Protein AF-A0A2E0KWD9-F1 (afdb_monomer_lite)

Structure (mm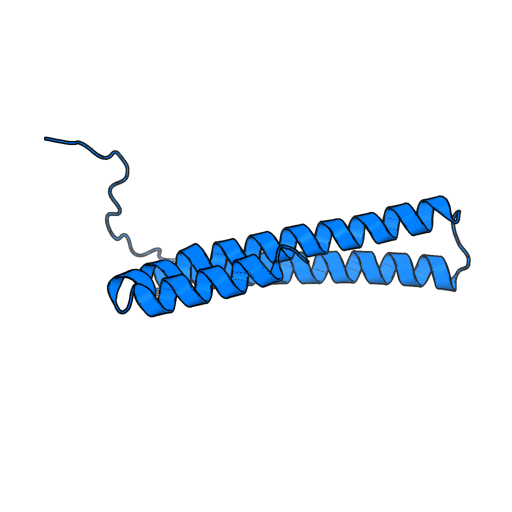CIF, N/CA/C/O backbone):
data_AF-A0A2E0KWD9-F1
#
_entry.id   AF-A0A2E0KWD9-F1
#
loop_
_atom_site.group_PDB
_atom_site.id
_atom_site.type_symbol
_atom_site.label_atom_id
_atom_site.label_alt_id
_atom_site.label_comp_id
_atom_site.label_asym_id
_atom_site.label_entity_id
_atom_site.label_seq_id
_atom_site.pdbx_PDB_ins_code
_atom_site.Cartn_x
_atom_site.Cartn_y
_atom_site.Cartn_z
_atom_site.occupancy
_atom_site.B_iso_or_equiv
_atom_site.auth_seq_id
_atom_site.auth_comp_id
_atom_site.auth_asym_id
_atom_site.auth_atom_id
_atom_site.pdbx_PDB_model_num
ATOM 1 N N . MET A 1 1 ? -9.463 17.856 39.890 1.00 31.98 1 MET A N 1
ATOM 2 C CA . MET A 1 1 ? -10.022 18.491 38.679 1.00 31.98 1 MET A CA 1
ATOM 3 C C . MET A 1 1 ? -8.991 18.329 37.576 1.00 31.98 1 MET A C 1
ATOM 5 O O . MET A 1 1 ? -7.969 18.996 37.623 1.00 31.98 1 MET A O 1
ATOM 9 N N . VAL A 1 2 ? -9.185 17.354 36.688 1.00 28.66 2 VAL A N 1
ATOM 10 C CA . VAL A 1 2 ? -8.268 17.088 35.569 1.00 28.66 2 VAL A CA 1
ATOM 11 C C . VAL A 1 2 ? -8.866 17.759 34.337 1.00 28.66 2 VAL A C 1
ATOM 13 O O . VAL A 1 2 ? -10.000 17.464 33.972 1.00 28.66 2 VAL A O 1
ATOM 16 N N . ILE A 1 3 ? -8.137 18.710 33.757 1.00 28.38 3 ILE A N 1
ATOM 17 C CA . ILE A 1 3 ? -8.520 19.431 32.540 1.00 28.38 3 ILE A CA 1
ATOM 18 C C . ILE A 1 3 ? -7.884 18.689 31.361 1.00 28.38 3 ILE A C 1
ATOM 20 O O . ILE A 1 3 ? -6.660 18.637 31.266 1.00 28.38 3 ILE A O 1
ATOM 24 N N . TYR A 1 4 ? -8.701 18.118 30.475 1.00 33.66 4 TYR A N 1
ATOM 25 C CA . TYR A 1 4 ? -8.253 17.562 29.194 1.00 33.66 4 TYR A CA 1
ATOM 26 C C . TYR A 1 4 ? -8.501 18.597 28.078 1.00 33.66 4 TYR A C 1
ATOM 28 O O . TYR A 1 4 ? -9.629 19.077 27.959 1.00 33.66 4 TYR A O 1
ATOM 36 N N . PRO A 1 5 ? -7.497 18.963 27.253 1.00 36.06 5 PRO A N 1
ATOM 37 C CA . PRO A 1 5 ? -7.582 20.104 26.333 1.00 36.06 5 PRO A CA 1
ATOM 38 C C . PRO A 1 5 ? -8.239 19.815 24.969 1.00 36.06 5 PRO A C 1
ATOM 40 O O . PRO A 1 5 ? -8.139 20.640 24.068 1.00 36.06 5 PRO A O 1
ATOM 43 N N . TYR A 1 6 ? -8.942 18.694 24.794 1.00 39.59 6 TYR A N 1
ATOM 44 C CA . TYR A 1 6 ? -9.637 18.382 23.539 1.00 39.59 6 TYR A CA 1
ATOM 45 C C . TYR A 1 6 ? -11.099 18.030 23.805 1.00 39.59 6 TYR A C 1
ATOM 47 O O . TYR A 1 6 ? -11.506 16.871 23.798 1.00 39.59 6 TYR A O 1
ATOM 55 N N . GLY A 1 7 ? -11.895 19.063 24.079 1.00 32.34 7 GLY A N 1
ATOM 56 C CA . GLY A 1 7 ? -13.346 18.951 24.121 1.00 32.34 7 GLY A CA 1
ATOM 57 C C . GLY A 1 7 ? -13.901 18.758 22.711 1.00 32.34 7 GLY A C 1
ATOM 58 O O . GLY A 1 7 ? -13.986 19.714 21.944 1.00 32.34 7 GLY A O 1
ATOM 59 N N . TYR A 1 8 ? -14.303 17.531 22.379 1.00 42.12 8 TYR A N 1
ATOM 60 C CA . TYR A 1 8 ? -15.216 17.266 21.269 1.00 42.12 8 TYR A CA 1
ATOM 61 C C . TYR A 1 8 ? -16.587 17.870 21.617 1.00 42.12 8 TYR A C 1
ATOM 63 O O . TYR A 1 8 ? -17.425 17.223 22.241 1.00 42.12 8 TYR A O 1
ATOM 71 N N . MET A 1 9 ? -16.812 19.131 21.243 1.00 35.59 9 MET A N 1
ATOM 72 C CA . MET A 1 9 ? -18.157 19.700 21.148 1.00 35.59 9 MET A CA 1
ATOM 73 C C . MET A 1 9 ? -18.671 19.464 19.729 1.00 35.59 9 MET A C 1
ATOM 75 O O . MET A 1 9 ? -18.101 19.972 18.767 1.00 35.59 9 MET A O 1
ATOM 79 N N . GLY A 1 10 ? -19.721 18.649 19.617 1.00 34.91 10 GLY A N 1
ATOM 80 C CA . GLY A 1 10 ? -20.342 18.227 18.363 1.00 34.91 10 GLY A CA 1
ATOM 81 C C . GLY A 1 10 ? -20.855 19.388 17.512 1.00 34.91 10 GLY A C 1
ATOM 82 O O . GLY A 1 10 ? -22.004 19.804 17.638 1.00 34.91 10 GLY A O 1
ATOM 83 N N . GLY A 1 11 ? -20.004 19.883 16.616 1.00 34.09 11 GLY A N 1
ATOM 84 C CA . GLY A 1 11 ? -20.384 20.775 15.528 1.00 34.09 11 GLY A CA 1
ATOM 85 C C . GLY A 1 11 ? -20.699 19.978 14.265 1.00 34.09 11 GLY A C 1
ATOM 86 O O . GLY A 1 11 ? -19.873 19.197 13.797 1.00 34.09 11 GLY A O 1
ATOM 87 N N . VAL A 1 12 ? -21.892 20.185 13.706 1.00 41.75 12 VAL A N 1
ATOM 88 C CA . VAL A 1 12 ? -22.278 19.686 12.379 1.00 41.75 12 VAL A CA 1
ATOM 89 C C . VAL A 1 12 ? -21.421 20.399 11.329 1.00 41.75 12 VAL A C 1
ATOM 91 O O . VAL A 1 12 ? -21.430 21.628 11.257 1.00 41.75 12 VAL A O 1
ATOM 94 N N . ILE A 1 13 ? -20.687 19.645 10.508 1.00 47.06 13 ILE A N 1
ATOM 95 C CA . ILE A 1 13 ? -19.960 20.203 9.362 1.00 47.06 13 ILE A CA 1
ATOM 96 C C . ILE A 1 13 ? -20.972 20.383 8.226 1.00 47.06 13 ILE A C 1
ATOM 98 O O . ILE A 1 13 ? -21.503 19.405 7.704 1.00 47.06 13 ILE A O 1
ATOM 102 N N . VAL A 1 14 ? -21.261 21.629 7.846 1.00 38.41 14 VAL A N 1
ATOM 103 C CA . VAL A 1 14 ? -22.163 21.937 6.726 1.00 38.41 14 VAL A CA 1
ATOM 104 C C . VAL A 1 14 ? -21.329 22.130 5.461 1.00 38.41 14 VAL A C 1
ATOM 106 O O . VAL A 1 14 ? -20.592 23.107 5.349 1.00 38.41 14 VAL A O 1
ATOM 109 N N . VAL A 1 15 ? -21.452 21.215 4.498 1.00 44.03 15 VAL A N 1
ATOM 110 C CA . VAL A 1 15 ? -20.901 21.376 3.143 1.00 44.03 15 VAL A CA 1
ATOM 111 C C . VAL A 1 15 ? -22.055 21.225 2.153 1.00 44.03 15 VAL A C 1
ATOM 113 O O . VAL A 1 15 ? -22.655 20.158 2.082 1.00 44.03 15 VAL A O 1
ATOM 116 N N . ASN A 1 16 ? -22.375 22.290 1.407 1.00 37.84 16 ASN A N 1
ATOM 117 C CA . ASN A 1 16 ? -23.404 22.315 0.352 1.00 37.84 16 ASN A CA 1
ATOM 118 C C . ASN A 1 16 ? -24.752 21.676 0.744 1.00 37.84 16 ASN A C 1
ATOM 120 O O . ASN A 1 16 ? -25.148 20.678 0.154 1.00 37.84 16 ASN A O 1
ATOM 124 N N . GLU A 1 17 ? -25.450 22.245 1.734 1.00 44.53 17 GLU A N 1
ATOM 125 C CA . GLU A 1 17 ? -26.833 21.886 2.134 1.00 44.53 17 GLU A CA 1
ATOM 126 C C . GLU A 1 17 ? -27.082 20.425 2.570 1.00 44.53 17 GLU A C 1
ATOM 128 O O . GLU A 1 17 ? -28.181 20.094 3.014 1.00 44.53 17 GLU A O 1
ATOM 133 N N . ILE A 1 18 ? -26.066 19.561 2.555 1.00 49.91 18 ILE A N 1
ATOM 134 C CA . ILE A 1 18 ? -26.160 18.188 3.047 1.00 49.91 18 ILE A CA 1
ATOM 135 C C . ILE A 1 18 ? -25.712 18.185 4.512 1.00 49.91 18 ILE A C 1
ATOM 137 O O . ILE A 1 18 ? -24.554 18.457 4.833 1.00 49.91 18 ILE A O 1
ATOM 141 N N . LYS A 1 19 ? -26.647 17.888 5.421 1.00 40.81 19 LYS A N 1
ATOM 142 C CA . LYS A 1 19 ? -26.342 17.604 6.830 1.00 40.81 19 LYS A CA 1
ATOM 143 C C . LYS A 1 19 ? -25.688 16.227 6.893 1.00 40.81 19 LYS A C 1
ATOM 145 O O . LYS A 1 19 ? -26.382 15.227 6.753 1.00 40.81 19 LYS A O 1
ATOM 150 N N . ILE A 1 20 ? -24.370 16.188 7.052 1.00 46.59 20 ILE A N 1
ATOM 151 C CA . ILE A 1 20 ? -23.626 14.937 7.204 1.00 46.59 20 ILE A CA 1
ATOM 152 C C . ILE A 1 20 ? -23.332 14.757 8.692 1.00 46.59 20 ILE A C 1
ATOM 154 O O . ILE A 1 20 ? -22.729 15.633 9.319 1.00 46.59 20 ILE A O 1
ATOM 158 N N . GLU A 1 21 ? -23.770 13.635 9.263 1.00 46.91 21 GLU A N 1
ATOM 159 C CA . GLU A 1 21 ? -23.393 13.243 10.622 1.00 46.91 21 GLU A CA 1
ATOM 160 C C . GLU A 1 21 ? -21.852 13.167 10.711 1.00 46.91 21 GLU A C 1
ATOM 162 O O . GLU A 1 21 ? -21.212 12.647 9.790 1.00 46.91 21 GLU A O 1
ATOM 167 N N . PRO A 1 22 ? -21.204 13.643 11.789 1.00 54.56 22 PRO A N 1
ATOM 168 C CA . PRO A 1 22 ? -19.739 13.710 11.874 1.00 54.56 22 PRO A CA 1
ATOM 169 C C . PRO A 1 22 ? -19.032 12.373 11.578 1.00 54.56 22 PRO A C 1
ATOM 171 O O . PRO A 1 22 ? -17.968 12.354 10.959 1.00 54.56 22 PRO A O 1
ATOM 174 N N . GLY A 1 23 ? -19.647 11.247 11.963 1.00 55.00 23 GLY A N 1
ATOM 175 C CA . GLY A 1 23 ? -19.138 9.901 11.675 1.00 55.00 23 GLY A CA 1
ATOM 176 C C . GLY A 1 23 ? -19.240 9.490 10.199 1.00 55.00 23 GLY A C 1
ATOM 177 O O . GLY A 1 23 ? -18.399 8.744 9.700 1.00 55.00 23 GLY A O 1
ATOM 178 N N . GLU A 1 24 ? -20.224 10.003 9.461 1.00 54.72 24 GLU A N 1
ATOM 179 C CA . GLU A 1 24 ? -20.365 9.760 8.021 1.00 54.72 24 GLU A CA 1
ATOM 180 C C . GLU A 1 24 ? -19.371 10.596 7.206 1.00 54.72 24 GLU A C 1
ATOM 182 O O . GLU A 1 24 ? -18.793 10.102 6.233 1.00 54.72 24 GLU A O 1
ATOM 187 N N . ALA A 1 25 ? -19.106 11.835 7.635 1.00 59.25 25 ALA A N 1
ATOM 188 C CA . ALA A 1 25 ? -18.105 12.704 7.018 1.00 59.25 25 ALA A CA 1
ATOM 189 C C . ALA A 1 25 ? -16.687 12.120 7.159 1.00 59.25 25 ALA A C 1
ATOM 191 O O . ALA A 1 25 ? -15.946 12.065 6.175 1.00 59.25 25 ALA A O 1
ATOM 192 N N . MET A 1 26 ? -16.346 11.607 8.348 1.00 63.75 26 MET A N 1
ATOM 193 C CA . MET A 1 26 ? -15.060 10.960 8.628 1.00 63.75 26 MET A CA 1
ATOM 194 C C . MET A 1 26 ? -14.862 9.697 7.773 1.00 63.75 26 MET A C 1
ATOM 196 O O . MET A 1 26 ? -13.870 9.592 7.048 1.00 63.75 26 MET A O 1
ATOM 200 N N . ARG A 1 27 ? -15.846 8.783 7.735 1.00 67.81 27 ARG A N 1
ATOM 201 C CA . ARG A 1 27 ? -15.808 7.593 6.856 1.00 67.81 27 ARG A CA 1
ATOM 202 C C . ARG A 1 27 ? -15.641 7.963 5.379 1.00 6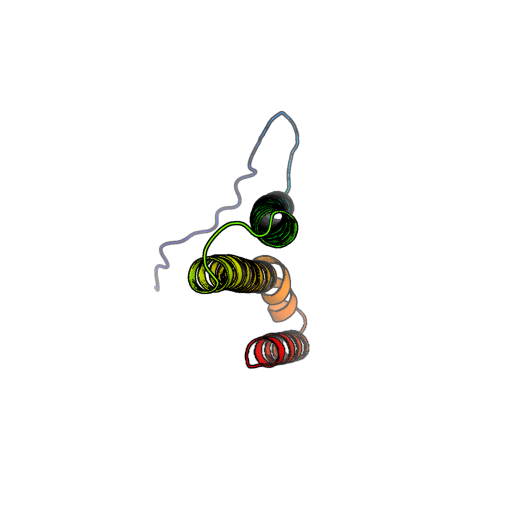7.81 27 ARG A C 1
ATOM 204 O O . ARG A 1 27 ? -14.876 7.321 4.660 1.00 67.81 27 ARG A O 1
ATOM 211 N N . CYS A 1 28 ? -16.322 9.012 4.917 1.00 70.50 28 CYS A N 1
ATOM 212 C CA . CYS A 1 28 ? -16.187 9.514 3.549 1.00 70.50 28 CYS A CA 1
ATOM 213 C C . CYS A 1 28 ? -14.765 10.031 3.253 1.00 70.50 28 CYS A C 1
ATOM 215 O O . CYS A 1 28 ? -14.224 9.770 2.175 1.00 70.50 28 CYS A O 1
ATOM 217 N N . GLU A 1 29 ? -14.124 10.714 4.206 1.00 80.38 29 GLU A N 1
ATOM 218 C CA . GLU A 1 29 ? -12.749 11.203 4.064 1.00 80.38 29 GLU A CA 1
ATOM 219 C C . GLU A 1 29 ? -11.720 10.061 4.001 1.00 80.38 29 GLU A C 1
ATOM 221 O O . GLU A 1 29 ? -10.877 10.049 3.097 1.00 80.38 29 GLU A O 1
ATOM 226 N N . HIS A 1 30 ? -11.812 9.065 4.890 1.00 82.62 30 HIS A N 1
ATOM 227 C CA . HIS A 1 30 ? -10.928 7.890 4.853 1.00 82.62 30 HIS A CA 1
ATOM 228 C C . HIS A 1 30 ? -11.082 7.091 3.559 1.00 82.62 30 HIS A C 1
ATOM 230 O O . HIS A 1 30 ? -10.086 6.668 2.965 1.00 82.62 30 HIS A O 1
ATOM 236 N N . ASN A 1 31 ? -12.314 6.934 3.069 1.00 84.50 31 ASN A N 1
ATOM 237 C CA . ASN A 1 31 ? -12.571 6.261 1.798 1.00 84.50 31 ASN A CA 1
ATOM 238 C C . ASN A 1 31 ? -11.911 7.003 0.630 1.00 84.50 31 ASN A C 1
ATOM 240 O O . ASN A 1 31 ? -11.221 6.384 -0.180 1.00 84.50 31 ASN A O 1
ATOM 244 N N . LYS A 1 32 ? -12.041 8.335 0.566 1.00 89.38 32 LYS A N 1
ATOM 245 C CA . LYS A 1 32 ? -11.378 9.151 -0.468 1.00 89.38 32 LYS A CA 1
ATOM 246 C C . LYS A 1 32 ? -9.856 9.016 -0.418 1.00 89.38 32 LYS A C 1
ATOM 248 O O . LYS A 1 32 ? -9.228 8.818 -1.459 1.00 89.38 32 LYS A O 1
ATOM 253 N N . LYS A 1 33 ? -9.256 9.084 0.776 1.00 89.75 33 LYS A N 1
ATOM 254 C CA . LYS A 1 33 ? -7.804 8.915 0.960 1.00 89.75 33 LYS A CA 1
ATOM 255 C C . LYS A 1 33 ? -7.340 7.519 0.541 1.00 89.75 33 LYS A C 1
ATOM 257 O O . LYS A 1 33 ? -6.328 7.397 -0.148 1.00 89.75 33 LYS A O 1
ATOM 262 N N . THR A 1 34 ? -8.091 6.483 0.902 1.00 90.88 34 THR A N 1
ATOM 263 C CA . THR A 1 34 ? -7.807 5.092 0.519 1.00 90.88 34 THR A CA 1
ATOM 264 C C . THR A 1 34 ? -7.860 4.914 -0.997 1.00 90.88 34 THR A C 1
ATOM 266 O O . THR A 1 34 ? -6.899 4.424 -1.587 1.00 90.88 34 THR A O 1
ATOM 269 N N . LEU A 1 35 ? -8.917 5.400 -1.654 1.00 93.62 35 LEU A N 1
ATOM 270 C CA . LEU A 1 35 ? -9.049 5.344 -3.114 1.00 93.62 35 LEU A CA 1
ATOM 271 C C . LEU A 1 35 ? -7.913 6.086 -3.828 1.00 93.62 35 LEU A C 1
ATOM 273 O O . LEU A 1 35 ? -7.341 5.568 -4.784 1.00 93.62 35 LEU A O 1
ATOM 277 N N . HIS A 1 36 ? -7.518 7.262 -3.334 1.00 94.69 36 HIS A N 1
ATOM 278 C CA . HIS A 1 36 ? -6.378 7.992 -3.888 1.00 94.69 36 HIS A CA 1
ATOM 279 C C . HIS A 1 36 ? -5.070 7.183 -3.802 1.00 94.69 36 HIS A C 1
ATOM 281 O O . HIS A 1 36 ? -4.277 7.170 -4.746 1.00 94.69 36 HIS A O 1
ATOM 287 N N . ARG A 1 37 ? -4.837 6.471 -2.689 1.00 94.88 37 ARG A N 1
ATOM 288 C CA . ARG A 1 37 ? -3.674 5.578 -2.541 1.00 94.88 37 ARG A CA 1
ATOM 289 C C . ARG A 1 37 ? -3.734 4.415 -3.530 1.00 94.88 37 ARG A C 1
ATOM 291 O O . ARG A 1 37 ? -2.718 4.147 -4.168 1.00 94.88 37 ARG A O 1
ATOM 298 N N . ILE A 1 38 ? -4.902 3.793 -3.701 1.00 96.75 38 ILE A N 1
ATOM 299 C CA . ILE A 1 38 ? -5.118 2.709 -4.673 1.00 96.75 38 ILE A CA 1
ATOM 300 C C . ILE A 1 38 ? -4.785 3.184 -6.089 1.00 96.75 38 ILE A C 1
ATOM 302 O O . ILE A 1 38 ? -3.962 2.561 -6.755 1.00 96.75 38 ILE A O 1
ATOM 306 N N . HIS A 1 39 ? -5.338 4.319 -6.528 1.00 97.69 39 HIS A N 1
ATOM 307 C CA . HIS A 1 39 ? -5.061 4.860 -7.864 1.00 97.69 39 HIS A CA 1
ATOM 308 C C . HIS A 1 39 ? -3.571 5.153 -8.075 1.00 97.69 39 HIS A C 1
ATOM 310 O O . HIS A 1 39 ? -3.020 4.878 -9.142 1.00 97.69 39 HIS A O 1
ATOM 316 N N . ARG A 1 40 ? -2.882 5.667 -7.048 1.00 97.38 40 ARG A N 1
ATOM 317 C CA . ARG A 1 40 ? -1.433 5.887 -7.115 1.00 97.38 40 ARG A CA 1
ATOM 318 C C . ARG A 1 40 ? -0.669 4.573 -7.292 1.00 97.38 40 ARG A C 1
ATOM 320 O O . ARG A 1 40 ? 0.215 4.511 -8.140 1.00 97.38 40 ARG A O 1
ATOM 327 N N . ILE A 1 41 ? -1.013 3.541 -6.522 1.00 98.25 41 ILE A N 1
ATOM 328 C CA . ILE A 1 41 ? -0.380 2.214 -6.602 1.00 98.25 41 ILE A CA 1
ATOM 329 C C . ILE A 1 41 ? -0.618 1.585 -7.978 1.00 98.25 41 ILE A C 1
ATOM 331 O O . ILE A 1 41 ? 0.322 1.082 -8.586 1.00 98.25 41 ILE A O 1
ATOM 335 N N . GLN A 1 42 ? -1.838 1.683 -8.510 1.00 98.31 42 GLN A N 1
ATOM 336 C CA . GLN A 1 42 ? -2.160 1.237 -9.869 1.00 98.31 42 GLN A CA 1
ATOM 337 C C . GLN A 1 42 ? -1.295 1.948 -10.916 1.00 98.31 42 GLN A C 1
ATOM 339 O O . GLN A 1 42 ? -0.745 1.298 -11.799 1.00 98.31 42 GLN A O 1
ATOM 344 N N . GLY A 1 43 ? -1.104 3.265 -10.790 1.00 98.31 43 GLY A N 1
ATOM 345 C CA . GLY A 1 43 ? -0.205 4.017 -11.666 1.00 98.31 43 GLY A CA 1
ATOM 346 C C . GLY A 1 43 ? 1.257 3.563 -11.569 1.00 98.31 43 GLY A C 1
ATOM 347 O O . GLY A 1 43 ? 1.940 3.475 -12.588 1.00 98.31 43 GLY A O 1
ATOM 348 N N . GLN A 1 44 ? 1.736 3.239 -10.363 1.00 98.25 44 GLN A N 1
ATOM 349 C CA . GLN A 1 44 ? 3.088 2.708 -10.149 1.00 98.25 44 GLN A CA 1
ATOM 350 C C . GLN A 1 44 ? 3.260 1.312 -10.769 1.00 98.25 44 GLN A C 1
ATOM 352 O O . GLN A 1 44 ? 4.280 1.062 -11.409 1.00 98.25 44 GLN A O 1
ATOM 357 N N . LEU A 1 45 ? 2.264 0.434 -10.618 1.00 98.44 45 LEU A N 1
ATOM 358 C CA . LEU A 1 45 ? 2.246 -0.899 -11.226 1.00 98.44 45 LEU A CA 1
ATOM 359 C C . LEU A 1 45 ? 2.220 -0.824 -12.752 1.00 98.44 45 LEU A C 1
ATOM 361 O O . LEU A 1 45 ? 3.073 -1.425 -13.393 1.00 98.44 45 LEU A O 1
ATOM 365 N N . ALA A 1 46 ? 1.324 -0.018 -13.325 1.00 98.38 46 ALA A N 1
ATOM 366 C CA . ALA A 1 46 ? 1.237 0.165 -14.772 1.00 98.38 46 ALA A CA 1
ATOM 367 C C . ALA A 1 46 ? 2.531 0.750 -15.366 1.00 98.38 46 ALA A C 1
ATOM 369 O O . ALA A 1 46 ? 2.892 0.456 -16.501 1.00 98.38 46 ALA A O 1
ATOM 370 N N . ALA A 1 47 ? 3.248 1.593 -14.617 1.00 97.19 47 ALA A N 1
ATOM 371 C CA . ALA A 1 47 ? 4.547 2.100 -15.050 1.00 97.19 47 ALA A CA 1
ATOM 372 C C . ALA A 1 47 ? 5.634 1.011 -15.042 1.00 97.19 47 ALA A C 1
ATOM 374 O O . ALA A 1 47 ? 6.449 0.966 -15.961 1.00 97.19 47 ALA A O 1
ATOM 375 N N . LEU A 1 48 ? 5.646 0.141 -14.026 1.00 97.75 48 LEU A N 1
ATOM 376 C CA . LEU A 1 48 ? 6.564 -0.999 -13.960 1.00 97.75 48 LEU A CA 1
ATOM 377 C C . LEU A 1 48 ? 6.269 -2.024 -15.064 1.00 97.75 48 LEU A C 1
ATOM 379 O O . LEU A 1 48 ? 7.198 -2.501 -15.704 1.00 97.75 48 LEU A O 1
ATOM 383 N N . GLU A 1 49 ? 4.994 -2.320 -15.312 1.00 98.31 49 GLU A N 1
ATOM 384 C CA . GLU A 1 49 ? 4.544 -3.193 -16.401 1.00 98.31 49 GLU A CA 1
ATOM 385 C C . GLU A 1 49 ? 5.077 -2.704 -17.750 1.00 98.31 49 GLU A C 1
ATOM 387 O O . GLU A 1 49 ? 5.827 -3.425 -18.400 1.00 98.31 49 GLU A O 1
ATOM 392 N N . ARG A 1 50 ? 4.826 -1.436 -18.106 1.00 97.94 50 ARG A N 1
ATOM 393 C CA . ARG A 1 50 ? 5.330 -0.851 -19.362 1.00 97.94 50 ARG A CA 1
ATOM 394 C C . ARG A 1 50 ? 6.852 -0.899 -19.484 1.00 97.94 50 ARG A C 1
ATOM 396 O O . ARG A 1 50 ? 7.362 -1.121 -20.575 1.00 97.94 50 ARG A O 1
ATOM 403 N N . MET A 1 51 ? 7.578 -0.673 -18.386 1.00 96.75 51 MET A N 1
ATOM 404 C CA . MET A 1 51 ? 9.043 -0.764 -18.369 1.00 96.75 51 MET A CA 1
ATOM 405 C C . MET A 1 51 ? 9.515 -2.187 -18.690 1.00 96.75 51 MET A C 1
ATOM 407 O O . MET A 1 51 ? 10.469 -2.362 -19.440 1.00 96.75 51 MET A O 1
ATOM 411 N N . ILE A 1 52 ? 8.841 -3.203 -18.147 1.00 96.56 52 ILE A N 1
ATOM 412 C CA . ILE A 1 52 ? 9.157 -4.609 -18.420 1.00 96.56 52 ILE A CA 1
ATOM 413 C C . ILE A 1 52 ? 8.790 -4.979 -19.861 1.00 96.56 52 ILE A C 1
ATOM 415 O O . ILE A 1 52 ? 9.599 -5.599 -20.544 1.00 96.56 52 ILE A O 1
ATOM 419 N N . GLU A 1 53 ? 7.604 -4.589 -20.333 1.00 97.88 53 GLU A N 1
ATOM 420 C CA . GLU A 1 53 ? 7.131 -4.875 -21.695 1.00 97.88 53 GLU A CA 1
ATOM 421 C C . GLU A 1 53 ? 8.024 -4.255 -22.774 1.00 97.88 53 GLU A C 1
ATOM 423 O O . GLU A 1 53 ? 8.272 -4.878 -23.805 1.00 97.88 53 GLU A O 1
ATOM 428 N N . ALA A 1 54 ? 8.520 -3.039 -22.537 1.00 96.94 54 ALA A N 1
ATOM 429 C CA . ALA A 1 54 ? 9.408 -2.332 -23.455 1.00 96.94 54 ALA A CA 1
ATOM 430 C C . ALA A 1 54 ? 10.877 -2.789 -23.372 1.00 96.94 54 ALA A C 1
ATOM 432 O O . ALA A 1 54 ? 11.707 -2.266 -24.112 1.00 96.94 54 ALA A O 1
ATOM 433 N N . ASP A 1 55 ? 11.196 -3.719 -22.464 1.00 94.62 55 ASP A N 1
ATOM 434 C CA . ASP A 1 55 ? 12.559 -4.063 -22.044 1.00 94.62 55 ASP A CA 1
ATOM 435 C C . ASP A 1 55 ? 13.423 -2.826 -21.719 1.00 94.62 55 ASP A C 1
ATOM 437 O O . ASP A 1 55 ? 14.615 -2.764 -22.010 1.00 94.62 55 ASP A O 1
ATOM 441 N N . ASP A 1 56 ? 12.799 -1.820 -21.107 1.00 92.25 56 ASP A N 1
ATOM 442 C CA . ASP A 1 56 ? 13.418 -0.541 -20.771 1.00 92.25 56 ASP A CA 1
ATOM 443 C C . ASP A 1 56 ? 14.030 -0.579 -19.360 1.00 92.25 56 ASP A C 1
ATOM 445 O O . ASP A 1 56 ? 13.616 -1.354 -18.482 1.00 92.25 56 ASP A O 1
ATOM 449 N N . GLY A 1 57 ? 15.023 0.280 -19.144 1.00 92.69 57 GLY A N 1
ATOM 450 C CA . GLY A 1 57 ? 15.749 0.414 -17.888 1.00 92.69 57 GLY A CA 1
ATOM 451 C C . GLY A 1 57 ? 16.590 -0.804 -17.487 1.00 92.69 57 GLY A C 1
ATOM 452 O O . GLY A 1 57 ? 16.535 -1.900 -18.044 1.00 92.69 57 GLY A O 1
ATOM 453 N N . THR A 1 58 ? 17.399 -0.602 -16.458 1.00 96.88 58 THR A N 1
ATOM 454 C CA . THR A 1 58 ? 18.232 -1.637 -15.846 1.00 96.88 58 THR A CA 1
ATOM 455 C C . THR A 1 58 ? 17.414 -2.551 -14.929 1.00 96.88 58 THR A C 1
ATOM 457 O O . THR A 1 58 ? 16.371 -2.173 -14.386 1.00 96.88 58 THR A O 1
ATOM 460 N N . CYS A 1 59 ? 17.926 -3.757 -14.664 1.00 95.94 59 CYS A N 1
ATOM 461 C CA . CYS A 1 59 ? 17.347 -4.645 -13.651 1.00 95.94 59 CYS A CA 1
ATOM 462 C C . CYS A 1 59 ? 17.244 -3.966 -12.274 1.00 95.94 59 CYS A C 1
ATOM 464 O O . CYS A 1 59 ? 16.275 -4.187 -11.550 1.00 95.94 59 CYS A O 1
ATOM 466 N N . GLU A 1 60 ? 18.214 -3.118 -11.926 1.00 97.69 60 GLU A N 1
ATOM 467 C CA . GLU A 1 60 ? 18.195 -2.343 -10.684 1.00 97.69 60 GLU A CA 1
ATOM 468 C C . GLU A 1 60 ? 17.016 -1.360 -10.648 1.00 97.69 60 GLU A C 1
ATOM 470 O O . GLU A 1 60 ? 16.285 -1.308 -9.658 1.00 97.69 60 GLU A O 1
ATOM 475 N N . GLU A 1 61 ? 16.755 -0.639 -11.740 1.00 97.50 61 GLU A N 1
ATOM 476 C CA . GLU A 1 61 ? 15.614 0.279 -11.830 1.00 97.50 61 GLU A CA 1
ATOM 477 C C . GLU A 1 61 ? 14.277 -0.449 -11.683 1.00 97.50 61 GLU A C 1
ATOM 479 O O . GLU A 1 61 ? 13.397 0.029 -10.961 1.00 97.50 61 GLU A O 1
ATOM 484 N N . ARG A 1 62 ? 14.132 -1.639 -12.276 1.00 97.25 62 ARG A N 1
ATOM 485 C CA . ARG A 1 62 ? 12.932 -2.477 -12.099 1.00 97.25 62 ARG A CA 1
ATOM 486 C C . ARG A 1 62 ? 12.722 -2.847 -10.631 1.00 97.25 62 ARG A C 1
ATOM 488 O O . ARG A 1 62 ? 11.606 -2.726 -10.121 1.00 97.25 62 ARG A O 1
ATOM 495 N N . VAL A 1 63 ? 13.793 -3.213 -9.922 1.00 97.38 63 VAL A N 1
ATOM 496 C CA . VAL A 1 63 ? 13.745 -3.483 -8.476 1.00 97.38 63 VAL A CA 1
ATOM 497 C C . VAL A 1 63 ? 13.343 -2.227 -7.701 1.00 97.38 63 VAL A C 1
ATOM 499 O O . VAL A 1 63 ? 12.444 -2.295 -6.865 1.00 97.38 63 VAL A O 1
ATOM 502 N N . ILE A 1 64 ? 13.926 -1.063 -7.997 1.00 97.75 64 ILE A N 1
ATOM 503 C CA . ILE A 1 64 ? 13.567 0.209 -7.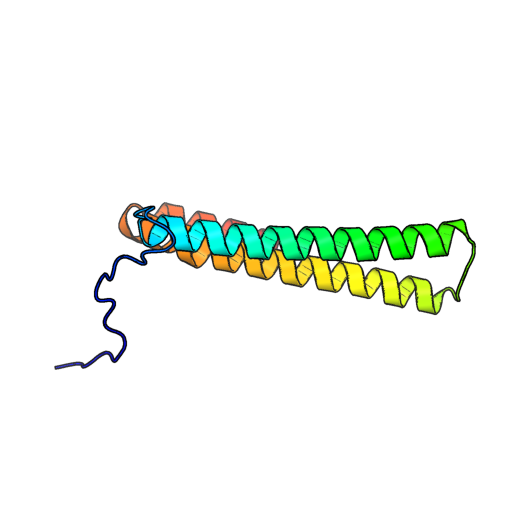344 1.00 97.75 64 ILE A CA 1
ATOM 504 C C . ILE A 1 64 ? 12.072 0.516 -7.518 1.00 97.75 64 ILE A C 1
ATOM 506 O O . ILE A 1 64 ? 11.395 0.899 -6.558 1.00 97.75 64 ILE A O 1
ATOM 510 N N . ARG A 1 65 ? 11.530 0.320 -8.725 1.00 97.12 65 ARG A N 1
ATOM 511 C CA . ARG A 1 65 ? 10.106 0.536 -9.019 1.00 97.12 65 ARG A CA 1
ATOM 512 C C . ARG A 1 65 ? 9.213 -0.453 -8.272 1.00 97.12 65 ARG A C 1
ATOM 514 O O . ARG A 1 65 ? 8.231 -0.023 -7.668 1.00 97.12 65 ARG A O 1
ATOM 521 N N . ALA A 1 66 ? 9.583 -1.732 -8.223 1.00 97.69 66 ALA A N 1
ATOM 522 C CA . ALA A 1 66 ? 8.863 -2.736 -7.441 1.00 97.69 66 ALA A CA 1
ATOM 523 C C . ALA A 1 66 ? 8.840 -2.380 -5.941 1.00 97.69 66 ALA A C 1
ATOM 525 O O . ALA A 1 66 ? 7.783 -2.395 -5.311 1.00 97.69 66 ALA A O 1
ATOM 526 N N . ARG A 1 67 ? 9.973 -1.933 -5.379 1.00 98.06 67 ARG A N 1
ATOM 527 C CA . ARG A 1 67 ? 10.052 -1.468 -3.980 1.00 98.06 67 ARG A CA 1
ATOM 528 C C . ARG A 1 67 ? 9.188 -0.232 -3.722 1.00 98.06 67 ARG A C 1
ATOM 530 O O . ARG A 1 67 ? 8.671 -0.057 -2.620 1.00 98.06 67 ARG A O 1
ATOM 537 N N . ALA A 1 68 ? 9.006 0.639 -4.714 1.00 96.81 68 ALA A N 1
ATOM 538 C CA . ALA A 1 68 ? 8.107 1.785 -4.591 1.00 96.81 68 ALA A CA 1
ATOM 539 C C . ALA A 1 68 ? 6.625 1.366 -4.533 1.00 96.81 68 ALA A C 1
ATOM 541 O O . ALA A 1 68 ? 5.858 1.987 -3.791 1.00 96.81 68 ALA A O 1
ATOM 542 N N . VAL A 1 69 ? 6.236 0.320 -5.272 1.00 97.81 69 VAL A N 1
ATOM 543 C CA . VAL A 1 69 ? 4.899 -0.295 -5.187 1.00 97.81 69 VAL A CA 1
ATOM 544 C C . VAL A 1 69 ? 4.692 -0.912 -3.804 1.00 97.81 69 VAL A C 1
ATOM 546 O O . VAL A 1 69 ? 3.705 -0.593 -3.144 1.00 97.81 69 VAL A O 1
ATOM 549 N N . GLU A 1 70 ? 5.649 -1.714 -3.327 1.00 97.12 70 GLU A N 1
ATOM 550 C CA . GLU A 1 70 ? 5.624 -2.332 -1.992 1.00 97.12 70 GLU A CA 1
ATOM 551 C C . GLU A 1 70 ? 5.421 -1.281 -0.889 1.00 97.12 70 GLU A C 1
ATOM 553 O O . GLU A 1 70 ? 4.476 -1.370 -0.109 1.00 97.12 70 GLU A O 1
ATOM 558 N N . LYS A 1 71 ? 6.222 -0.206 -0.884 1.00 96.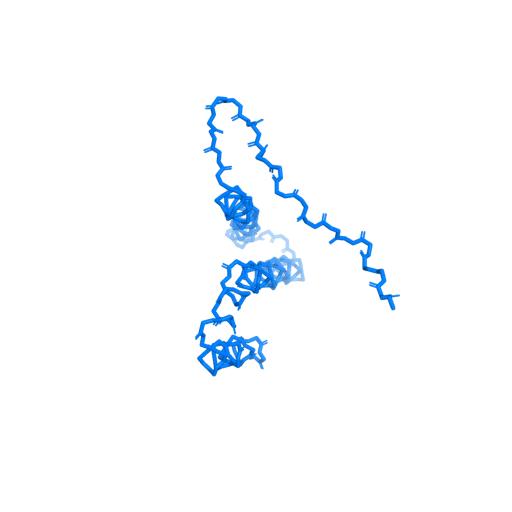06 71 LYS A N 1
ATOM 559 C CA . LYS A 1 71 ? 6.051 0.907 0.069 1.00 96.06 71 LYS A CA 1
ATOM 560 C C . LYS A 1 71 ? 4.676 1.572 -0.037 1.00 96.06 71 LYS A C 1
ATOM 562 O O . LYS A 1 71 ? 4.118 2.016 0.969 1.00 96.06 71 LYS A O 1
ATOM 567 N N . GLY A 1 72 ? 4.132 1.669 -1.251 1.00 95.31 72 GLY A N 1
ATOM 568 C CA . GLY A 1 72 ? 2.773 2.147 -1.489 1.00 95.31 72 GLY A CA 1
ATOM 569 C C . GLY A 1 72 ? 1.731 1.269 -0.796 1.00 95.31 72 GLY A C 1
ATOM 570 O O . GLY A 1 72 ? 0.871 1.803 -0.092 1.00 95.31 72 GLY A O 1
ATOM 571 N N . MET A 1 73 ? 1.860 -0.053 -0.936 1.00 95.62 73 MET A N 1
ATOM 572 C CA . MET A 1 73 ? 0.999 -1.053 -0.298 1.00 95.62 73 MET A CA 1
ATOM 573 C C . MET A 1 73 ? 1.090 -0.988 1.227 1.00 95.62 73 MET A C 1
ATOM 575 O O . MET A 1 73 ? 0.056 -0.864 1.879 1.00 95.62 73 MET A O 1
ATOM 579 N N . THR A 1 74 ? 2.297 -0.960 1.802 1.00 93.94 74 THR A N 1
ATOM 580 C CA . THR A 1 74 ? 2.484 -0.821 3.258 1.00 93.94 74 THR A CA 1
ATOM 581 C C . THR A 1 74 ? 1.792 0.436 3.785 1.00 93.94 74 THR A C 1
ATOM 583 O O . THR A 1 74 ? 1.028 0.373 4.743 1.00 93.94 74 THR A O 1
ATOM 586 N N . SER A 1 75 ? 1.978 1.579 3.115 1.00 91.94 75 SER A N 1
ATOM 587 C CA . SER A 1 75 ? 1.334 2.836 3.515 1.00 91.94 75 SER A CA 1
ATOM 588 C C . SER A 1 75 ? -0.197 2.795 3.403 1.00 91.94 75 SER A C 1
ATOM 590 O O . SER A 1 75 ? -0.884 3.478 4.162 1.00 91.94 75 SER A O 1
ATOM 592 N N . MET A 1 76 ? -0.743 2.033 2.452 1.00 94.12 76 MET A N 1
ATOM 593 C CA . MET A 1 76 ? -2.186 1.823 2.324 1.00 94.12 76 MET A CA 1
ATOM 594 C C . MET A 1 76 ? -2.726 0.943 3.452 1.00 94.12 76 MET A C 1
ATOM 596 O O . MET A 1 76 ? -3.745 1.294 4.041 1.00 94.12 76 MET A O 1
ATOM 600 N N . ILE A 1 77 ? -2.029 -0.146 3.782 1.00 92.81 77 ILE A N 1
ATOM 601 C CA . ILE A 1 77 ? -2.391 -1.046 4.882 1.00 92.81 77 ILE A CA 1
ATOM 602 C C . ILE A 1 77 ? -2.435 -0.277 6.205 1.00 92.81 77 ILE A C 1
ATOM 604 O O . ILE A 1 77 ? -3.453 -0.322 6.890 1.00 92.81 77 ILE A O 1
ATOM 608 N N . THR A 1 78 ? -1.399 0.507 6.526 1.00 91.25 78 THR A N 1
ATOM 609 C CA . THR A 1 78 ? -1.387 1.353 7.734 1.00 91.25 78 THR A CA 1
ATOM 610 C C . THR A 1 78 ? -2.615 2.261 7.800 1.00 91.25 78 THR A C 1
ATOM 612 O O . THR A 1 78 ? -3.266 2.341 8.835 1.00 91.25 78 THR A O 1
ATOM 615 N N . HIS A 1 79 ? -2.987 2.887 6.682 1.00 91.00 79 HIS A N 1
ATOM 616 C CA . HIS A 1 79 ? -4.137 3.787 6.651 1.00 91.00 79 HIS A CA 1
ATOM 617 C C . HIS A 1 79 ? -5.487 3.074 6.835 1.00 91.00 79 HIS A C 1
ATOM 619 O O . HIS A 1 79 ? -6.409 3.627 7.432 1.00 91.00 79 HIS A O 1
ATOM 625 N N . LEU A 1 80 ? -5.621 1.845 6.328 1.00 90.50 80 LEU A N 1
ATOM 626 C CA . LEU A 1 80 ? -6.814 1.025 6.547 1.00 90.50 80 LEU A CA 1
ATOM 627 C C . LEU A 1 80 ? -6.951 0.622 8.019 1.00 90.50 80 LEU A C 1
ATOM 629 O O . LEU A 1 80 ? -8.057 0.645 8.557 1.00 90.50 80 LEU A O 1
ATOM 633 N N . VAL A 1 81 ? -5.832 0.311 8.676 1.00 91.00 81 VAL A N 1
ATOM 634 C CA . VAL A 1 81 ? -5.801 0.004 10.111 1.00 91.00 81 VAL A CA 1
ATOM 635 C C . VAL A 1 81 ? -6.173 1.236 10.934 1.00 91.00 81 VAL A C 1
ATOM 637 O O . VAL A 1 81 ? -7.042 1.135 11.793 1.00 91.00 81 VAL A O 1
ATOM 640 N N . GLU A 1 82 ? -5.603 2.408 10.636 1.00 88.31 82 GLU A N 1
ATOM 641 C CA . GLU A 1 82 ? -6.004 3.683 11.260 1.00 88.31 82 GLU A CA 1
ATOM 642 C C . GLU A 1 82 ? -7.517 3.914 11.136 1.00 88.31 82 GLU A C 1
ATOM 644 O O . GLU A 1 82 ? -8.196 4.172 12.127 1.00 88.31 82 GLU A O 1
ATOM 649 N N . CYS A 1 83 ? -8.063 3.736 9.929 1.00 87.00 83 CYS A N 1
ATOM 650 C CA . CYS A 1 83 ? -9.493 3.885 9.672 1.00 87.00 83 CYS A CA 1
ATOM 651 C C . CYS A 1 83 ? -10.336 2.921 10.524 1.00 87.00 83 CYS A C 1
ATOM 653 O O . CYS A 1 83 ? -11.352 3.338 11.084 1.00 87.00 83 CYS A O 1
ATOM 655 N N . TYR A 1 84 ? -9.920 1.657 10.653 1.00 87.00 84 TYR A N 1
ATOM 656 C CA . TYR A 1 84 ? -10.597 0.682 11.512 1.00 87.00 84 TYR A CA 1
ATOM 657 C C . TYR A 1 84 ? -10.567 1.105 12.988 1.00 87.00 84 TYR A C 1
ATOM 659 O O . TYR A 1 84 ? -11.597 1.061 13.665 1.00 87.00 84 TYR A O 1
ATOM 667 N N . LEU A 1 85 ? -9.412 1.560 13.482 1.00 86.25 85 LEU A N 1
ATOM 668 C CA . LEU A 1 85 ? -9.258 2.005 14.869 1.00 86.25 85 LEU A CA 1
ATOM 669 C C . LEU A 1 85 ? -10.176 3.189 15.195 1.00 86.25 85 LEU A C 1
ATOM 671 O O . LEU A 1 85 ? -10.846 3.192 16.229 1.00 86.25 85 LEU A O 1
ATOM 675 N N . GLU A 1 86 ? -10.236 4.174 14.301 1.00 83.81 86 GLU A N 1
ATOM 676 C CA . GLU A 1 86 ? -10.991 5.411 14.515 1.00 83.81 86 GLU A CA 1
ATOM 677 C C . GLU A 1 86 ? -12.504 5.228 14.342 1.00 83.81 86 GLU A C 1
ATOM 679 O O . GLU A 1 86 ? -13.283 5.820 15.092 1.00 83.81 86 GLU A O 1
ATOM 684 N N . ASN A 1 87 ? -12.929 4.398 13.382 1.00 80.25 87 ASN A N 1
ATOM 685 C CA . ASN A 1 87 ? -14.333 4.313 12.969 1.00 80.25 87 ASN A CA 1
ATOM 686 C C . ASN A 1 87 ? -15.067 3.060 13.454 1.00 80.25 87 ASN A C 1
ATOM 688 O O . ASN A 1 87 ? -16.296 3.040 13.404 1.00 80.25 87 ASN A O 1
ATOM 692 N N . THR A 1 88 ? -14.355 2.016 13.881 1.00 81.38 88 THR A N 1
ATOM 693 C CA . THR A 1 88 ? -14.958 0.727 14.254 1.00 81.38 88 THR A CA 1
ATOM 694 C C . THR A 1 88 ? -14.559 0.338 15.666 1.00 81.38 88 THR A C 1
ATOM 696 O O . THR A 1 88 ? -15.419 0.303 16.545 1.00 81.38 88 THR A O 1
ATOM 699 N N . ALA A 1 89 ? -13.257 0.183 15.928 1.00 80.56 89 ALA A N 1
ATOM 700 C CA . ALA A 1 89 ? -12.774 -0.271 17.230 1.00 80.56 89 ALA A CA 1
ATOM 701 C C . ALA A 1 89 ? -13.240 0.642 18.371 1.00 80.56 89 ALA A C 1
ATOM 703 O O . ALA A 1 89 ? -13.607 0.151 19.432 1.00 80.56 89 ALA A O 1
ATOM 704 N N . ARG A 1 90 ? -13.295 1.965 18.150 1.00 79.12 90 ARG A N 1
ATOM 705 C CA . ARG A 1 90 ? -13.776 2.919 19.160 1.00 79.12 90 ARG A CA 1
ATOM 706 C C . ARG A 1 90 ? -15.207 2.633 19.626 1.00 79.12 90 ARG A C 1
ATOM 708 O O . ARG A 1 90 ? -15.474 2.722 20.817 1.00 79.12 90 ARG A O 1
ATOM 715 N N . PHE A 1 91 ? -16.112 2.303 18.706 1.00 81.50 91 PHE A N 1
ATOM 716 C CA . PHE A 1 91 ? -17.517 2.037 19.033 1.00 81.50 91 PHE A CA 1
ATOM 717 C C . PHE A 1 91 ? -17.726 0.614 19.544 1.00 81.50 91 PHE A C 1
ATOM 719 O O . PHE A 1 91 ? -18.544 0.392 20.435 1.00 81.50 91 PHE A O 1
ATOM 726 N N . ASP A 1 92 ? -16.985 -0.346 18.998 1.00 85.25 92 ASP A N 1
ATOM 727 C CA . ASP A 1 92 ? -17.105 -1.743 19.400 1.00 85.25 92 ASP A CA 1
ATOM 728 C C . ASP A 1 92 ? -16.513 -1.969 20.792 1.00 85.25 92 ASP A C 1
ATOM 730 O O . ASP A 1 92 ? -17.084 -2.721 21.574 1.00 85.25 92 ASP A O 1
ATOM 734 N N . MET A 1 93 ? -15.464 -1.230 21.171 1.00 86.44 93 MET A N 1
ATOM 735 C CA . MET A 1 93 ? -14.907 -1.269 22.527 1.00 86.44 93 MET A CA 1
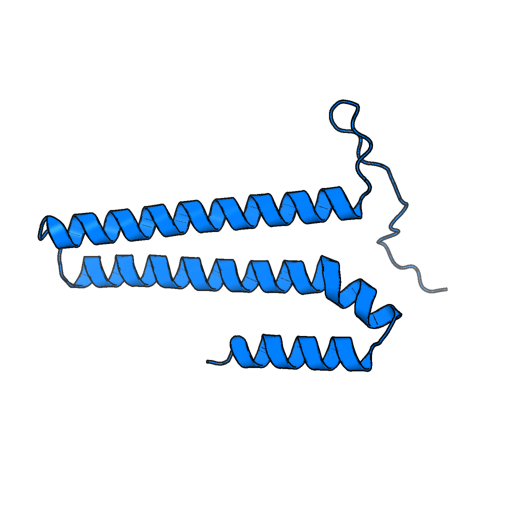ATOM 736 C C . MET A 1 93 ? -15.907 -0.796 23.594 1.00 86.44 93 MET A C 1
ATOM 738 O O . MET A 1 93 ? -15.822 -1.226 24.739 1.00 86.44 93 MET A O 1
ATOM 742 N N . GLU A 1 94 ? -16.863 0.073 23.245 1.00 85.81 94 GLU A N 1
ATOM 743 C CA . GLU A 1 94 ? -17.929 0.500 24.165 1.00 85.81 94 GLU A CA 1
ATOM 744 C C . GLU A 1 94 ? -19.027 -0.563 24.327 1.00 85.81 94 GLU A C 1
ATOM 746 O O . GLU A 1 94 ? -19.683 -0.615 25.368 1.00 85.81 94 GLU A O 1
ATOM 751 N N . LYS A 1 95 ? -19.243 -1.408 23.311 1.00 89.75 95 LYS A N 1
ATOM 752 C CA . LYS A 1 95 ? -20.344 -2.386 23.271 1.00 89.75 95 LYS A CA 1
ATOM 753 C C . LYS A 1 95 ? -19.916 -3.789 23.686 1.00 89.75 95 LYS A C 1
ATOM 755 O O . LYS A 1 95 ? -20.624 -4.439 24.449 1.00 89.75 95 LYS A O 1
ATOM 760 N N . ASP A 1 96 ? -18.784 -4.246 23.165 1.00 91.19 96 ASP A N 1
ATOM 761 C CA . ASP A 1 96 ? -18.197 -5.559 23.410 1.00 91.19 96 ASP A CA 1
ATOM 762 C C . ASP A 1 96 ? -16.657 -5.465 23.358 1.00 91.19 96 ASP A C 1
ATOM 764 O O . ASP A 1 96 ? -16.028 -5.709 22.320 1.00 91.19 96 ASP A O 1
ATOM 768 N N . PRO A 1 97 ? -16.019 -5.114 24.491 1.00 90.19 97 PRO A N 1
ATOM 769 C CA . PRO A 1 97 ? -14.567 -4.978 24.563 1.00 90.19 97 PRO A CA 1
ATOM 770 C C . PRO A 1 97 ? -13.809 -6.269 24.227 1.00 90.19 97 PRO A C 1
ATOM 772 O O . PRO A 1 97 ? -12.684 -6.214 23.722 1.00 90.19 97 PRO A O 1
ATOM 775 N N . ALA A 1 98 ? -14.394 -7.436 24.528 1.00 91.31 98 ALA A N 1
ATOM 776 C CA . ALA A 1 98 ? -13.747 -8.722 24.294 1.00 91.31 98 ALA A CA 1
ATOM 777 C C . ALA A 1 98 ? -13.651 -9.006 22.793 1.00 91.31 98 ALA A C 1
ATOM 779 O O . ALA A 1 98 ? -12.562 -9.309 22.300 1.00 91.31 98 ALA A O 1
ATOM 780 N N . GLN A 1 99 ? -14.753 -8.828 22.060 1.00 87.50 99 GLN A N 1
ATOM 781 C CA . GLN A 1 99 ? -14.754 -9.014 20.612 1.00 87.50 99 GLN A CA 1
ATOM 782 C C . GLN A 1 99 ? -13.865 -7.982 19.906 1.00 87.50 99 GLN A C 1
ATOM 784 O O . GLN A 1 99 ? -13.060 -8.358 19.055 1.00 87.50 99 GLN A O 1
ATOM 789 N N . ALA A 1 100 ? -13.927 -6.707 20.307 1.00 89.00 100 ALA A N 1
ATOM 790 C CA . ALA A 1 100 ? -13.070 -5.662 19.742 1.00 89.00 100 ALA A CA 1
ATOM 791 C C . ALA A 1 100 ? -11.568 -5.965 19.937 1.00 89.00 100 ALA A C 1
ATOM 793 O O . ALA A 1 100 ? -10.756 -5.734 19.042 1.00 89.00 100 ALA A O 1
ATOM 794 N N . THR A 1 101 ? -11.186 -6.532 21.086 1.00 90.00 101 THR A N 1
ATOM 795 C CA . THR A 1 101 ? -9.796 -6.941 21.354 1.00 90.00 101 THR A CA 1
ATOM 796 C C . THR A 1 101 ? -9.356 -8.113 20.472 1.00 90.00 101 THR A C 1
ATOM 798 O O . THR A 1 101 ? -8.229 -8.113 19.973 1.00 9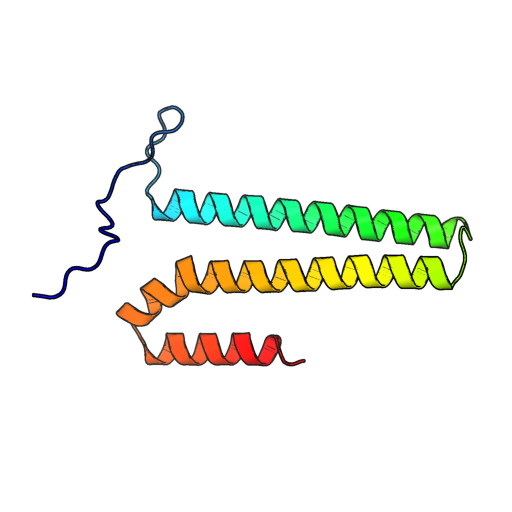0.00 101 THR A O 1
ATOM 801 N N . GLU A 1 102 ? -10.221 -9.103 20.247 1.00 93.31 102 GLU A N 1
ATOM 802 C CA . GLU A 1 102 ? -9.921 -10.222 19.342 1.00 93.31 102 GLU A CA 1
ATOM 803 C C . GLU A 1 102 ? -9.810 -9.768 17.880 1.00 93.31 102 GLU A C 1
ATOM 805 O O . GLU A 1 102 ? -8.930 -10.223 17.150 1.00 93.31 102 GLU A O 1
ATOM 810 N N . ASP A 1 103 ? -10.632 -8.814 17.448 1.00 89.69 103 ASP A N 1
ATOM 811 C CA . ASP A 1 103 ? -10.524 -8.227 16.111 1.00 89.69 103 ASP A CA 1
ATOM 812 C C . ASP A 1 103 ? -9.193 -7.496 15.918 1.00 89.69 103 ASP A C 1
ATOM 814 O O . ASP A 1 103 ? -8.522 -7.685 14.901 1.00 89.69 103 ASP A O 1
ATOM 818 N N . LEU A 1 104 ? -8.767 -6.724 16.922 1.00 90.44 104 LEU A N 1
ATOM 819 C CA . LEU A 1 104 ? -7.463 -6.065 16.914 1.00 90.44 104 LEU A CA 1
ATOM 820 C C . LEU A 1 104 ? -6.316 -7.069 16.823 1.00 90.44 104 LEU A C 1
ATOM 822 O O . LEU A 1 104 ? -5.419 -6.873 16.006 1.00 90.44 104 LEU A O 1
ATOM 826 N N . LYS A 1 105 ? -6.350 -8.152 17.610 1.00 92.00 105 LYS A N 1
ATOM 827 C CA . LYS A 1 105 ? -5.345 -9.225 17.524 1.00 92.00 105 LYS A CA 1
ATOM 828 C C . LYS A 1 105 ? -5.252 -9.786 16.108 1.00 92.00 105 LYS A C 1
ATOM 830 O O . LYS A 1 105 ? -4.162 -9.815 15.548 1.00 92.00 105 LYS A O 1
ATOM 835 N N . ARG A 1 106 ? -6.392 -10.131 15.497 1.00 91.88 106 ARG A N 1
ATOM 836 C CA . ARG A 1 106 ? -6.438 -10.649 14.119 1.00 91.88 106 ARG A CA 1
ATOM 837 C C . ARG A 1 106 ? -5.839 -9.672 13.109 1.00 91.88 106 ARG A C 1
ATOM 839 O O . ARG A 1 106 ? -5.138 -10.095 12.197 1.00 91.88 106 ARG A O 1
ATOM 846 N N . ILE A 1 107 ? -6.095 -8.372 13.266 1.00 91.44 107 ILE A N 1
ATOM 847 C CA . ILE A 1 107 ? -5.494 -7.342 12.410 1.00 91.44 107 ILE A CA 1
ATOM 848 C C . ILE A 1 107 ? -3.978 -7.284 12.612 1.00 91.44 107 ILE A C 1
ATOM 850 O O . ILE A 1 107 ? -3.249 -7.256 11.627 1.00 91.44 107 ILE A O 1
ATOM 854 N N . PHE A 1 108 ? -3.488 -7.295 13.853 1.00 89.06 108 PHE A N 1
ATOM 855 C CA . PHE A 1 108 ? -2.048 -7.290 14.124 1.00 89.06 108 PHE A CA 1
ATOM 856 C C . PHE A 1 108 ? -1.340 -8.539 13.594 1.00 89.06 108 PHE A C 1
ATOM 858 O O . PHE A 1 108 ? -0.240 -8.418 13.057 1.00 89.06 108 PHE A O 1
ATOM 865 N N . ASP A 1 109 ? -1.968 -9.711 13.676 1.00 91.50 109 ASP A N 1
ATOM 866 C CA . ASP A 1 109 ? -1.421 -10.945 13.108 1.00 91.50 109 ASP A CA 1
ATOM 867 C C . ASP A 1 109 ? -1.235 -10.822 11.586 1.00 91.50 109 ASP A C 1
ATOM 869 O O . ASP A 1 109 ? -0.201 -11.223 11.059 1.00 91.50 109 ASP A O 1
ATOM 873 N N . LEU A 1 110 ? -2.168 -10.169 10.881 1.00 88.88 110 LEU A N 1
ATOM 874 C CA . LEU A 1 110 ? -2.047 -9.902 9.440 1.00 88.88 110 LEU A CA 1
ATOM 875 C C . LEU A 1 110 ? -0.911 -8.929 9.080 1.00 88.88 110 LEU A C 1
ATOM 877 O O . LEU A 1 110 ? -0.472 -8.926 7.933 1.00 88.88 110 LEU A O 1
ATOM 881 N N . LEU A 1 111 ? -0.454 -8.090 10.015 1.00 85.75 111 LEU A N 1
ATOM 882 C CA . LEU A 1 111 ? 0.623 -7.117 9.778 1.00 85.75 111 LEU A CA 1
ATOM 883 C C . LEU A 1 111 ? 2.025 -7.684 10.027 1.00 85.75 111 LEU A C 1
ATOM 885 O O . LEU A 1 111 ? 3.003 -7.094 9.573 1.00 85.75 111 LEU A O 1
ATOM 889 N N . ASN A 1 112 ? 2.130 -8.780 10.780 1.00 76.00 112 ASN A N 1
ATOM 890 C CA . ASN A 1 112 ? 3.402 -9.371 11.201 1.00 76.00 112 ASN A CA 1
ATOM 891 C C . ASN A 1 112 ? 3.898 -10.491 10.260 1.00 76.00 112 ASN A C 1
ATOM 893 O O . ASN A 1 112 ? 4.805 -11.243 10.626 1.00 76.00 112 ASN A O 1
ATOM 897 N N . HIS A 1 113 ? 3.325 -10.591 9.059 1.00 59.31 113 HIS A N 1
ATOM 898 C CA . HIS A 1 113 ? 3.680 -11.542 8.001 1.00 59.31 113 HIS A CA 1
ATOM 899 C C . HIS A 1 113 ? 4.092 -10.812 6.721 1.00 59.31 113 HIS A C 1
ATOM 901 O O . HIS A 1 113 ? 5.011 -11.327 6.045 1.00 59.31 113 HIS A O 1
#

pLDDT: mean 79.93, std 21.95, range [28.38, 98.44]

Radius of gyration: 20.13 Å; chains: 1; bounding box: 45×34×62 Å

Secondary structure (DSSP, 8-state):
----S-------EEETTEEE-HHHHHHHHHHHHHHHHHHHHHHHHHHHHHHHHTT-S-HHHHHHHHHHHHHHHHHHHHHHHHHHIIIIIHHHHHH-HHHHHHHHHHHHHHH--

Sequence (113 aa):
MVIYPYGYMGGVIVVNEIKIEPGEAMRCEHNKKTLHRIHRIQGQLAALERMIEADDGTCEERVIRARAVEKGMTSMITHLVECYLENTARFDMEKDPAQATEDLKRIFDLLNH

Foldseek 3Di:
DDDDPDDPDDDQDDDPNDRDHPLRVLLVVLVVVLVVLVVVLVVLVVVLVVCVVVVHDDPVVSVVSVVVSVVSVLVSLVSVVVSCVVNPLVVCCVVPVPVSVVVVVVSVVVVVD